Protein AF-A0A9F5IVL5-F1 (afdb_monomer)

Sequence (160 aa):
MADFSAAYLRCQLLLIKALQEKLWNVAAPLYVKQNALASAAARQIMEETYKMEFMYSNVEHRQVVIIHHMRLQAKALQLIVTVRTARGVEPLGICEKFLQEVDCFQRCFISELPHMQGSFVDKLLDLMPRLVTSKPSEVVKILRVTLRQSNFLCLPLPEK

Organism: Python bivittatus (NCBI:txid176946)

Secondary structure (DSSP, 8-state):
-HHHHHHHHHHHHHHHHHHHSGGGGS-GGG-HHHHHHHHHHHHHHHHHHHHHHHHSTT--HHHHHHHHHHHHHHHHHHHHHHHHH-SS---HHHHHHHHHHHHHHHHHTTTTGGG-TTSHHHHHHHHHHHHHTS-HHHHHHHHHHHHHHPPPPPPPPPP-

InterPro domains:
  IPR056235 INTS4, 8 helical bundle domain [PF24493] (1-158)

Mean predicted aligned error: 5.07 Å

Solvent-accessible surface area (backbone atoms only — not comparable to full-atom values): 9203 Å² total; per-residue (Å²): 107,72,67,57,54,51,51,50,53,50,39,51,51,43,51,51,53,53,69,68,44,72,66,83,82,50,67,59,89,80,43,59,70,57,47,50,50,36,43,48,41,20,50,50,33,40,53,50,37,50,47,57,67,71,73,48,82,87,71,47,70,70,51,51,52,52,37,52,50,52,33,51,52,22,52,50,49,34,49,38,45,50,61,61,67,54,85,86,65,82,50,51,69,62,50,52,52,51,52,52,50,52,55,48,50,48,68,78,41,57,90,52,52,82,80,35,76,60,20,47,66,51,57,44,61,79,41,39,77,58,45,76,76,40,58,56,75,54,36,40,52,50,53,52,53,44,58,74,72,29,49,80,84,79,78,81,74,82,83,130

Structure (mmCIF, N/CA/C/O backbone):
data_AF-A0A9F5IVL5-F1
#
_entry.id   AF-A0A9F5IVL5-F1
#
loop_
_atom_site.group_PDB
_atom_site.id
_atom_site.type_symbol
_atom_site.label_atom_id
_atom_site.label_alt_id
_atom_site.label_comp_id
_atom_site.label_asym_id
_atom_site.label_entity_id
_atom_site.label_seq_id
_atom_site.pdbx_PDB_ins_code
_atom_site.Cartn_x
_atom_site.Cartn_y
_atom_site.Cartn_z
_atom_site.occupancy
_atom_site.B_iso_or_equiv
_atom_site.auth_seq_id
_atom_site.auth_comp_id
_atom_site.auth_asym_id
_atom_site.auth_atom_id
_atom_site.pdbx_PDB_model_num
ATOM 1 N N . MET A 1 1 ? 20.246 -5.370 -9.387 1.00 71.44 1 MET A N 1
ATOM 2 C CA . MET A 1 1 ? 19.046 -6.236 -9.478 1.00 71.44 1 MET A CA 1
ATOM 3 C C . MET A 1 1 ? 18.850 -7.119 -8.246 1.00 71.44 1 MET A C 1
ATOM 5 O O . MET A 1 1 ? 17.771 -7.070 -7.674 1.00 71.44 1 MET A O 1
ATOM 9 N N . ALA A 1 2 ? 19.857 -7.885 -7.801 1.00 82.62 2 ALA A N 1
ATOM 10 C CA . ALA A 1 2 ? 19.734 -8.740 -6.609 1.00 82.62 2 ALA A CA 1
ATOM 11 C C . ALA A 1 2 ? 19.287 -7.962 -5.354 1.00 82.62 2 ALA A C 1
ATOM 13 O O . ALA A 1 2 ? 18.348 -8.381 -4.680 1.00 82.62 2 ALA A O 1
ATOM 14 N N . ASP A 1 3 ? 19.870 -6.784 -5.112 1.00 87.94 3 ASP A N 1
ATOM 15 C CA . ASP A 1 3 ? 19.503 -5.933 -3.970 1.00 87.94 3 ASP A CA 1
ATOM 16 C C . ASP A 1 3 ? 18.082 -5.358 -4.070 1.00 87.94 3 ASP A C 1
ATOM 18 O O . ASP A 1 3 ? 17.387 -5.261 -3.057 1.00 87.94 3 ASP A O 1
ATOM 22 N N . PHE A 1 4 ? 17.614 -5.050 -5.287 1.00 89.12 4 PHE A N 1
ATOM 23 C CA . PHE A 1 4 ? 16.246 -4.584 -5.540 1.00 89.12 4 PHE A CA 1
ATOM 24 C C . PHE A 1 4 ? 15.232 -5.686 -5.220 1.00 89.12 4 PHE A C 1
ATOM 26 O O . PHE A 1 4 ? 14.305 -5.476 -4.436 1.00 89.12 4 PHE A O 1
ATOM 33 N N . SER A 1 5 ? 15.443 -6.892 -5.755 1.00 90.69 5 SER A N 1
ATOM 34 C CA . SER A 1 5 ? 14.590 -8.047 -5.458 1.00 90.69 5 SER A CA 1
ATOM 35 C C . SER A 1 5 ? 14.622 -8.399 -3.969 1.00 90.69 5 SER A C 1
ATOM 37 O O . SER A 1 5 ? 13.580 -8.668 -3.376 1.00 90.69 5 SER A O 1
ATOM 39 N N . ALA A 1 6 ? 15.790 -8.328 -3.324 1.00 92.62 6 ALA A N 1
ATOM 40 C CA . ALA A 1 6 ? 15.917 -8.550 -1.886 1.00 92.62 6 ALA A CA 1
ATOM 41 C C . ALA A 1 6 ? 15.187 -7.477 -1.057 1.00 92.62 6 ALA A C 1
ATOM 43 O O . ALA A 1 6 ? 14.563 -7.798 -0.046 1.00 92.62 6 ALA A O 1
ATOM 44 N N . ALA A 1 7 ? 15.236 -6.201 -1.454 1.00 93.81 7 ALA A N 1
ATOM 45 C CA . ALA A 1 7 ? 14.464 -5.129 -0.819 1.00 93.81 7 ALA A CA 1
ATOM 46 C C . ALA A 1 7 ? 12.951 -5.363 -0.954 1.00 93.81 7 ALA A C 1
ATOM 48 O O . ALA A 1 7 ? 12.217 -5.266 0.032 1.00 93.81 7 ALA A O 1
ATOM 49 N N . TYR A 1 8 ? 12.495 -5.783 -2.134 1.00 95.12 8 TYR A N 1
ATOM 50 C CA . TYR A 1 8 ? 11.091 -6.105 -2.366 1.00 95.12 8 TYR A CA 1
ATOM 51 C C . TYR A 1 8 ? 10.599 -7.284 -1.520 1.00 95.12 8 TYR A C 1
ATOM 53 O O . TYR A 1 8 ? 9.580 -7.177 -0.838 1.00 95.12 8 TYR A O 1
ATOM 61 N N . 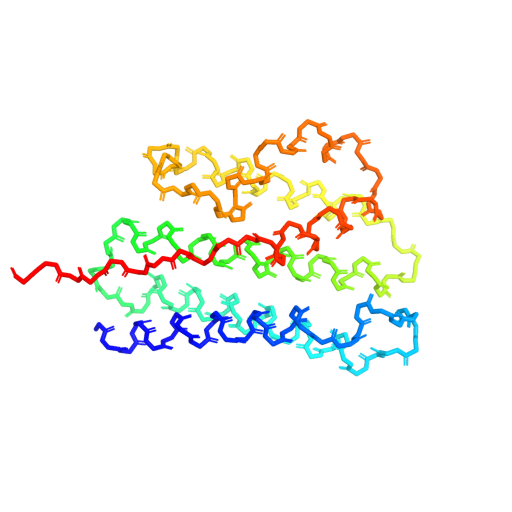LEU A 1 9 ? 11.348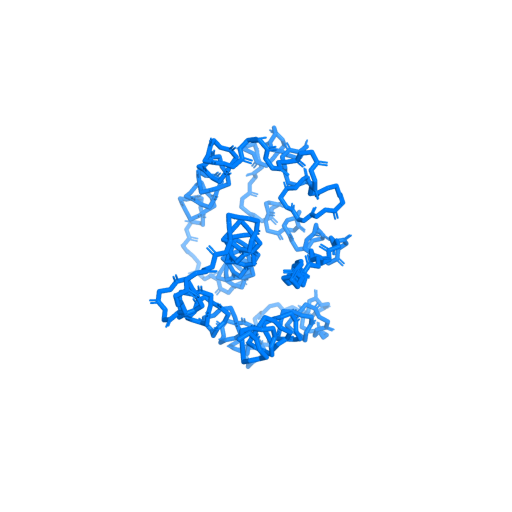 -8.391 -1.499 1.00 95.38 9 LEU A N 1
ATOM 62 C CA . LEU A 1 9 ? 11.023 -9.562 -0.678 1.00 95.38 9 LEU A CA 1
ATOM 63 C C . LEU A 1 9 ? 11.003 -9.212 0.817 1.00 95.38 9 LEU A C 1
ATOM 65 O O . LEU A 1 9 ? 10.140 -9.688 1.557 1.00 95.38 9 LEU A O 1
ATOM 69 N N . ARG A 1 10 ? 11.906 -8.331 1.272 1.00 96.00 10 ARG A N 1
ATOM 70 C CA . ARG A 1 10 ? 11.877 -7.797 2.643 1.00 96.00 10 ARG A CA 1
ATOM 71 C C . ARG A 1 10 ? 10.591 -7.016 2.919 1.00 96.00 10 ARG A C 1
ATOM 73 O O . ARG A 1 10 ? 9.986 -7.230 3.969 1.00 96.00 10 ARG A O 1
ATOM 80 N N . CYS A 1 11 ? 10.136 -6.178 1.986 1.00 97.19 11 CYS A N 1
ATOM 81 C CA . CYS A 1 11 ? 8.861 -5.465 2.111 1.00 97.19 11 CYS A CA 1
ATOM 82 C C . CYS A 1 11 ? 7.670 -6.429 2.210 1.00 97.19 11 CYS A C 1
ATOM 84 O O . CYS A 1 11 ? 6.838 -6.285 3.106 1.00 97.19 11 CYS A O 1
ATOM 86 N N . GLN A 1 12 ? 7.621 -7.450 1.348 1.00 95.31 12 GLN A N 1
ATOM 87 C CA . GLN A 1 12 ? 6.584 -8.485 1.398 1.00 95.31 12 GLN A CA 1
ATOM 88 C C . GLN A 1 12 ? 6.579 -9.210 2.747 1.00 95.31 12 GLN A C 1
ATOM 90 O O . GLN A 1 12 ? 5.531 -9.347 3.376 1.00 95.31 12 GLN A O 1
ATOM 95 N N . LEU A 1 13 ? 7.752 -9.622 3.233 1.00 95.06 13 LEU A N 1
ATOM 96 C CA . LEU A 1 13 ? 7.881 -10.309 4.515 1.00 95.06 13 LEU A CA 1
ATOM 97 C C . LEU A 1 13 ? 7.411 -9.436 5.687 1.00 95.06 13 LEU A C 1
ATOM 99 O O . LEU A 1 13 ? 6.725 -9.933 6.581 1.00 95.06 13 LEU A O 1
ATOM 103 N N . LEU A 1 14 ? 7.760 -8.146 5.691 1.00 95.12 14 LEU A N 1
ATOM 104 C CA . LEU A 1 14 ? 7.287 -7.192 6.700 1.00 95.12 14 LEU A CA 1
ATOM 105 C C . LEU A 1 14 ? 5.762 -7.047 6.663 1.00 95.12 14 LEU A C 1
ATOM 107 O O . LEU A 1 14 ? 5.126 -7.085 7.719 1.00 95.12 14 LEU A O 1
ATOM 111 N N . LEU A 1 15 ? 5.172 -6.945 5.468 1.00 94.94 15 LEU A N 1
ATOM 112 C CA . LEU A 1 15 ? 3.724 -6.836 5.306 1.00 94.94 15 LEU A CA 1
ATOM 113 C C . LEU A 1 15 ? 3.007 -8.100 5.801 1.00 94.94 15 LEU A C 1
ATOM 115 O O . LEU A 1 15 ? 2.054 -8.001 6.573 1.00 94.94 15 LEU A O 1
ATOM 119 N N . ILE A 1 16 ? 3.497 -9.288 5.427 1.00 92.56 16 ILE A N 1
ATOM 120 C CA . ILE A 1 16 ? 2.955 -10.575 5.891 1.00 92.56 16 ILE A CA 1
ATOM 121 C C . ILE A 1 16 ? 2.992 -10.646 7.417 1.00 92.56 16 ILE A C 1
ATOM 123 O O . ILE A 1 16 ? 1.971 -10.940 8.040 1.00 92.56 16 ILE A O 1
ATOM 127 N N . LYS A 1 17 ? 4.142 -10.331 8.029 1.00 90.56 17 LYS A N 1
ATOM 128 C CA . LYS A 1 17 ? 4.301 -10.351 9.489 1.00 90.56 17 LYS A CA 1
ATOM 129 C C . LYS A 1 17 ? 3.302 -9.418 10.171 1.00 90.56 17 LYS A C 1
ATOM 131 O O . LYS A 1 17 ? 2.602 -9.859 11.079 1.00 90.56 17 LYS A O 1
ATOM 136 N N . ALA A 1 18 ? 3.160 -8.183 9.688 1.00 91.12 18 ALA A N 1
ATOM 137 C CA . ALA A 1 18 ? 2.217 -7.213 10.245 1.00 91.12 18 ALA A CA 1
ATOM 138 C C . ALA A 1 18 ? 0.743 -7.658 10.116 1.00 91.12 18 ALA A C 1
ATOM 140 O O . ALA A 1 18 ? -0.082 -7.382 10.992 1.00 91.12 18 ALA A O 1
ATOM 141 N N . LEU A 1 19 ? 0.389 -8.375 9.044 1.00 86.19 19 LEU A N 1
ATOM 142 C CA . LEU A 1 19 ? -0.974 -8.864 8.804 1.00 86.19 19 LEU A CA 1
ATOM 143 C C . LEU A 1 19 ? -1.310 -10.160 9.558 1.00 86.19 19 LEU A C 1
ATOM 145 O O . LEU A 1 19 ? -2.480 -10.366 9.910 1.00 86.19 19 LEU A O 1
ATOM 149 N N . GLN A 1 20 ? -0.321 -11.021 9.809 1.00 78.88 20 GLN A N 1
ATOM 150 C CA . GLN A 1 20 ? -0.477 -12.294 10.524 1.00 78.88 20 GLN A CA 1
ATOM 151 C C . GLN A 1 20 ? -0.543 -12.142 12.048 1.00 78.88 20 GLN A C 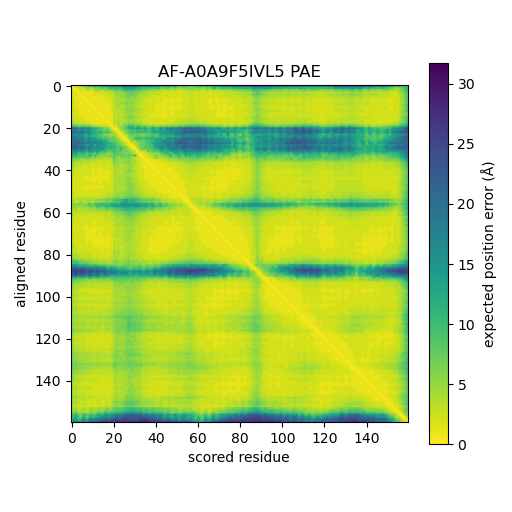1
ATOM 153 O O . GLN A 1 20 ? -0.950 -13.082 12.733 1.00 78.88 20 GLN A O 1
ATOM 158 N N . GLU A 1 21 ? -0.179 -10.984 12.604 1.00 65.81 21 GLU A N 1
ATOM 159 C CA . GLU A 1 21 ? -0.173 -10.813 14.055 1.00 65.81 21 GLU A CA 1
ATOM 160 C C . GLU A 1 21 ? -1.543 -11.107 14.698 1.00 65.81 21 GLU A C 1
ATOM 162 O O . GLU A 1 21 ? -2.595 -10.636 14.255 1.00 65.81 21 GLU A O 1
ATOM 167 N N . LYS A 1 22 ? -1.532 -11.823 15.834 1.00 63.47 22 LYS A N 1
ATOM 168 C CA . LYS A 1 22 ? -2.725 -12.065 16.676 1.00 63.47 22 LYS A CA 1
ATOM 169 C C . LYS A 1 22 ? -3.416 -10.770 17.139 1.00 63.47 22 LYS A C 1
ATOM 171 O O . LYS A 1 22 ? -4.559 -10.818 17.590 1.00 63.47 22 LYS A O 1
ATOM 176 N N . LEU A 1 23 ? -2.753 -9.620 16.974 1.00 63.28 23 LEU A N 1
ATOM 177 C CA . LEU A 1 23 ? -3.257 -8.266 17.205 1.00 63.28 23 LEU A CA 1
ATOM 178 C C . LEU A 1 23 ? -4.668 -8.040 16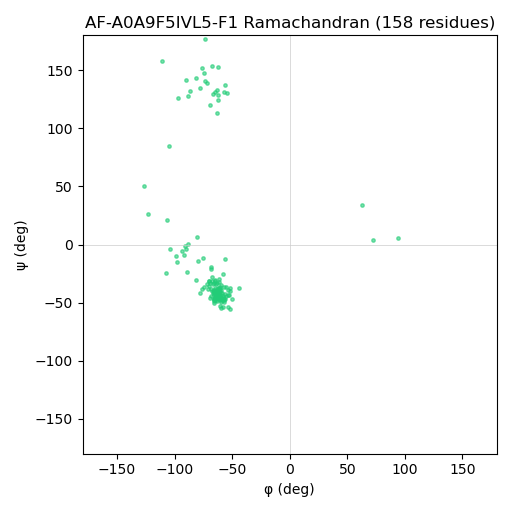.658 1.00 63.28 23 LEU A C 1
ATOM 180 O O . LEU A 1 23 ? -5.470 -7.350 17.286 1.00 63.28 23 LEU A O 1
ATOM 184 N N . TRP A 1 24 ? -4.993 -8.615 15.502 1.00 70.31 24 TRP A N 1
ATOM 185 C CA . TRP A 1 24 ? -6.250 -8.342 14.805 1.00 70.31 24 TRP A CA 1
ATOM 186 C C . TRP A 1 24 ? -7.484 -9.017 15.422 1.00 70.31 24 TRP A C 1
ATOM 188 O O . TRP A 1 24 ? -8.601 -8.636 15.058 1.00 70.31 24 TRP A O 1
ATOM 198 N N . ASN A 1 25 ? -7.278 -9.954 16.356 1.00 68.69 25 ASN A N 1
ATOM 199 C CA . ASN A 1 25 ? -8.324 -10.716 17.048 1.00 68.69 25 ASN A CA 1
ATOM 200 C C . ASN A 1 25 ? -8.566 -10.233 18.493 1.00 68.69 25 ASN A C 1
ATOM 202 O O . ASN A 1 25 ? -9.463 -10.735 19.160 1.00 68.69 25 ASN A O 1
ATOM 206 N N . VAL A 1 26 ? -7.781 -9.264 18.982 1.00 66.69 26 VAL A N 1
ATOM 207 C CA . VAL A 1 26 ? -7.859 -8.724 20.354 1.00 66.69 26 VAL A CA 1
ATOM 208 C C . VAL A 1 26 ? -8.378 -7.279 20.322 1.00 66.69 26 VAL A C 1
ATOM 210 O O . VAL A 1 26 ? -8.292 -6.607 19.291 1.00 66.69 26 VAL A O 1
ATOM 213 N N . ALA A 1 27 ? -8.939 -6.772 21.424 1.00 65.12 27 ALA A N 1
ATOM 214 C CA . ALA A 1 27 ? -9.397 -5.385 21.511 1.00 65.12 27 ALA A CA 1
ATOM 215 C C . ALA A 1 27 ? -8.229 -4.391 21.336 1.00 65.12 27 ALA A C 1
ATOM 217 O O . ALA A 1 27 ? -7.206 -4.476 22.015 1.00 65.12 27 ALA A O 1
ATOM 218 N N . ALA A 1 28 ? -8.400 -3.423 20.430 1.00 65.06 28 ALA A N 1
ATOM 219 C CA . ALA A 1 28 ? -7.373 -2.451 20.039 1.00 65.06 28 ALA A CA 1
ATOM 220 C C . ALA A 1 28 ? -6.693 -1.678 21.190 1.00 65.06 28 ALA A C 1
ATOM 222 O O . ALA A 1 28 ? -5.473 -1.506 21.115 1.00 65.06 28 ALA A O 1
ATOM 223 N N . PRO A 1 29 ? -7.405 -1.243 22.254 1.00 62.44 29 PRO A N 1
ATOM 224 C CA . PRO A 1 29 ? -6.795 -0.473 23.341 1.00 62.44 29 PRO A CA 1
ATOM 225 C C . PRO A 1 29 ? -5.811 -1.282 24.194 1.00 62.44 29 PRO A C 1
ATOM 227 O O . PRO A 1 29 ? -4.990 -0.693 24.888 1.00 62.44 29 PRO A O 1
ATOM 230 N N . LEU A 1 30 ? -5.892 -2.615 24.148 1.00 62.97 30 LEU A N 1
ATOM 231 C CA . LEU A 1 30 ? -5.127 -3.514 25.014 1.00 62.97 30 LEU A CA 1
ATOM 232 C C . LEU A 1 30 ? -3.784 -3.950 24.397 1.00 62.97 30 LEU A C 1
ATOM 234 O O . LEU A 1 30 ? -2.975 -4.565 25.083 1.00 62.97 30 LEU A O 1
ATOM 238 N N . TYR A 1 31 ? -3.533 -3.647 23.116 1.00 69.00 31 TYR A N 1
ATOM 239 C CA . TYR A 1 31 ? -2.394 -4.164 22.331 1.00 69.00 31 TYR A CA 1
ATOM 240 C C . TYR A 1 31 ? -1.568 -3.034 21.675 1.00 69.00 31 TYR A C 1
ATOM 242 O O . TYR A 1 31 ? -1.285 -3.028 20.475 1.00 69.00 31 TYR A O 1
ATOM 250 N N . VAL A 1 32 ? -1.184 -2.031 22.475 1.00 70.44 32 VAL A N 1
ATOM 251 C CA . VAL A 1 32 ? -0.469 -0.818 22.017 1.00 70.44 32 VAL A CA 1
ATOM 252 C C . VAL A 1 32 ? 0.876 -1.143 21.351 1.00 70.44 32 VAL A C 1
ATOM 254 O O . VAL A 1 32 ? 1.193 -0.581 20.304 1.00 70.44 32 VAL A O 1
ATOM 257 N N . LYS A 1 33 ? 1.647 -2.085 21.911 1.00 74.12 33 LYS A N 1
ATOM 258 C CA . LYS A 1 33 ? 2.981 -2.454 21.404 1.00 74.12 33 LYS A CA 1
ATOM 259 C C . LYS A 1 33 ? 2.919 -3.046 19.996 1.00 74.12 33 LYS A C 1
ATOM 261 O O . LYS A 1 33 ? 3.705 -2.670 19.136 1.00 74.12 33 LYS A O 1
ATOM 266 N N . GLN A 1 34 ? 1.969 -3.936 19.743 1.00 74.75 34 GLN A N 1
ATOM 267 C CA . GLN A 1 34 ? 1.810 -4.562 18.437 1.00 74.75 34 GLN A CA 1
ATOM 268 C C . GLN A 1 34 ? 1.252 -3.577 17.389 1.00 74.75 34 GLN A C 1
ATOM 270 O O . GLN A 1 34 ? 1.682 -3.596 16.238 1.00 74.75 34 GLN A O 1
ATOM 275 N N . ASN A 1 35 ? 0.377 -2.635 17.779 1.00 81.38 35 ASN A N 1
ATOM 276 C CA . ASN A 1 35 ? -0.053 -1.561 16.870 1.00 81.38 35 ASN A CA 1
ATOM 277 C C . ASN A 1 35 ? 1.157 -0.703 16.445 1.00 81.38 35 ASN A C 1
ATOM 279 O O . ASN A 1 35 ? 1.268 -0.311 15.283 1.00 81.38 35 ASN A O 1
ATOM 283 N N . ALA A 1 36 ? 2.097 -0.459 17.366 1.00 84.44 36 ALA A N 1
ATOM 284 C CA . ALA A 1 36 ? 3.339 0.245 17.060 1.00 84.44 36 ALA A CA 1
ATOM 285 C C . ALA A 1 36 ? 4.237 -0.537 16.084 1.00 84.44 36 ALA A C 1
ATOM 287 O O . ALA A 1 36 ? 4.815 0.081 15.193 1.00 84.44 36 ALA A O 1
ATOM 288 N N . LEU A 1 37 ? 4.306 -1.871 16.189 1.00 88.06 37 LEU A N 1
ATOM 289 C CA . LEU A 1 37 ? 5.044 -2.716 15.239 1.00 88.06 37 LEU A CA 1
ATOM 290 C C . LEU A 1 37 ? 4.435 -2.672 13.834 1.00 88.06 37 LEU A C 1
ATOM 292 O O . LEU A 1 37 ? 5.165 -2.474 12.867 1.00 88.06 37 LEU A O 1
ATOM 296 N N . ALA A 1 38 ? 3.110 -2.779 13.711 1.00 90.31 38 ALA A N 1
ATOM 297 C CA . ALA A 1 38 ? 2.433 -2.681 12.416 1.00 90.31 38 ALA A CA 1
ATOM 298 C C . ALA A 1 38 ? 2.612 -1.290 11.773 1.00 90.31 38 ALA A C 1
ATOM 300 O O . ALA A 1 38 ? 2.868 -1.187 10.575 1.00 90.31 38 ALA A O 1
ATOM 301 N N . SER A 1 39 ? 2.551 -0.222 12.577 1.00 91.81 39 SER A N 1
ATOM 302 C CA . SER A 1 39 ? 2.852 1.151 12.141 1.00 91.81 39 SER A CA 1
ATOM 303 C C . SER A 1 39 ? 4.318 1.327 11.719 1.00 91.81 39 SER A C 1
ATOM 305 O O . SER A 1 39 ? 4.612 1.989 10.724 1.00 91.81 39 SER A O 1
ATOM 307 N N . ALA A 1 40 ? 5.262 0.724 12.447 1.00 93.94 40 ALA A N 1
ATOM 308 C CA . ALA A 1 40 ? 6.676 0.746 12.084 1.00 93.94 40 ALA A CA 1
ATOM 309 C C . ALA A 1 40 ? 6.935 -0.016 10.776 1.00 93.94 40 ALA A C 1
ATOM 311 O O . ALA A 1 40 ? 7.623 0.503 9.902 1.00 93.94 40 ALA A O 1
ATOM 312 N N . ALA A 1 41 ? 6.323 -1.192 10.603 1.00 95.19 41 ALA A N 1
ATOM 313 C CA . ALA A 1 41 ? 6.413 -1.972 9.373 1.00 95.19 41 ALA A CA 1
ATOM 314 C C . ALA A 1 41 ? 5.863 -1.193 8.169 1.00 95.19 41 ALA A C 1
ATOM 316 O O . ALA A 1 41 ? 6.526 -1.122 7.138 1.00 95.19 41 ALA A O 1
ATOM 317 N N . ALA A 1 42 ? 4.698 -0.548 8.307 1.00 96.62 42 ALA A N 1
ATOM 318 C CA . ALA A 1 42 ? 4.131 0.287 7.249 1.00 96.62 42 ALA A CA 1
ATOM 319 C C . ALA A 1 42 ? 5.080 1.429 6.847 1.00 96.62 42 ALA A C 1
ATOM 321 O O . ALA A 1 42 ? 5.335 1.630 5.659 1.00 96.62 42 ALA A O 1
ATOM 322 N N . ARG A 1 43 ? 5.651 2.142 7.827 1.00 96.81 43 ARG A N 1
ATOM 323 C CA . ARG A 1 43 ? 6.641 3.202 7.576 1.00 96.81 43 ARG A CA 1
ATOM 324 C C . ARG A 1 43 ? 7.895 2.682 6.884 1.00 96.81 43 ARG A C 1
ATOM 326 O O . ARG A 1 43 ? 8.319 3.278 5.901 1.00 96.81 43 ARG A O 1
ATOM 333 N N . GLN A 1 44 ? 8.431 1.555 7.342 1.00 97.44 44 GLN A N 1
ATOM 334 C CA . GLN A 1 44 ? 9.612 0.940 6.746 1.00 97.44 44 GLN A CA 1
ATOM 335 C C . GLN A 1 44 ? 9.360 0.508 5.294 1.00 97.44 44 GLN A C 1
ATOM 337 O O . GLN A 1 44 ? 10.193 0.767 4.434 1.00 97.44 44 GLN A O 1
ATOM 342 N N . ILE A 1 45 ? 8.201 -0.089 4.991 1.00 98.06 45 ILE A N 1
ATOM 343 C CA . ILE A 1 45 ? 7.846 -0.460 3.612 1.00 98.06 45 ILE A CA 1
ATOM 344 C C . ILE A 1 45 ? 7.714 0.791 2.731 1.00 98.06 45 ILE A C 1
ATOM 346 O O . ILE A 1 45 ? 8.192 0.799 1.599 1.00 98.06 45 ILE A O 1
ATOM 350 N N . MET A 1 46 ? 7.098 1.870 3.226 1.00 97.69 46 MET A N 1
ATOM 351 C CA . MET A 1 46 ? 7.018 3.123 2.465 1.00 97.69 46 MET A CA 1
ATOM 352 C C . MET A 1 46 ? 8.410 3.691 2.168 1.00 97.69 46 MET A C 1
ATOM 354 O O . MET A 1 46 ? 8.694 4.023 1.022 1.00 97.69 46 MET A O 1
ATOM 358 N N . GLU A 1 47 ? 9.291 3.753 3.164 1.00 97.12 47 GLU A N 1
ATOM 359 C CA . GLU A 1 47 ? 10.661 4.239 2.984 1.00 97.12 47 GLU A CA 1
ATOM 360 C C . GLU A 1 47 ? 11.443 3.390 1.970 1.00 97.12 47 GLU A C 1
ATOM 362 O O . GLU A 1 47 ? 12.036 3.930 1.037 1.00 97.12 47 GLU A O 1
ATOM 367 N N . GLU A 1 48 ? 11.392 2.062 2.096 1.00 96.44 48 GLU A N 1
ATOM 368 C CA . GLU A 1 48 ? 12.075 1.151 1.176 1.00 96.44 48 GLU A CA 1
ATOM 369 C C . GLU A 1 48 ? 11.495 1.223 -0.240 1.00 96.44 48 GLU A C 1
ATOM 371 O O . GLU A 1 48 ? 12.253 1.262 -1.204 1.00 96.44 48 GLU A O 1
ATOM 376 N N . THR A 1 49 ? 10.172 1.329 -0.402 1.00 96.56 49 THR A N 1
ATOM 377 C CA . THR A 1 49 ? 9.573 1.495 -1.739 1.00 96.56 49 THR A CA 1
ATOM 378 C C . THR A 1 49 ? 9.955 2.824 -2.387 1.00 96.56 49 THR A C 1
ATOM 380 O O . THR A 1 49 ? 10.088 2.870 -3.604 1.00 96.56 49 THR A O 1
ATOM 383 N N . TYR A 1 50 ? 10.148 3.911 -1.630 1.00 96.00 50 TYR A N 1
ATOM 384 C CA . TYR A 1 50 ? 10.699 5.156 -2.185 1.00 96.00 50 TYR A CA 1
ATOM 385 C C . TYR A 1 50 ? 12.175 5.003 -2.561 1.00 96.00 50 TYR A C 1
ATOM 387 O O . TYR A 1 50 ? 12.565 5.365 -3.667 1.00 96.00 50 TYR A O 1
ATOM 395 N N . LYS A 1 51 ? 12.998 4.404 -1.695 1.00 94.94 51 LYS A N 1
ATOM 396 C CA . LYS A 1 51 ? 14.401 4.098 -2.017 1.00 94.94 51 LYS A CA 1
ATOM 397 C C . LYS A 1 51 ? 14.523 3.247 -3.282 1.00 94.94 51 LYS A C 1
ATOM 399 O O . LYS A 1 51 ? 15.368 3.521 -4.124 1.00 94.94 51 LYS A O 1
ATOM 404 N N . MET A 1 52 ? 13.668 2.239 -3.434 1.00 93.44 52 MET A N 1
ATOM 405 C CA . MET A 1 52 ? 13.628 1.388 -4.621 1.00 93.44 52 MET A CA 1
ATOM 406 C C . MET A 1 52 ? 13.282 2.164 -5.897 1.00 93.44 52 MET A C 1
ATOM 408 O O . MET A 1 52 ? 13.860 1.875 -6.938 1.00 93.44 52 MET A O 1
ATOM 412 N N . GLU A 1 53 ? 12.375 3.140 -5.813 1.00 92.56 53 GLU A N 1
ATOM 413 C CA . GLU A 1 53 ? 11.987 3.988 -6.947 1.00 92.56 53 GLU A CA 1
ATOM 414 C C . GLU A 1 53 ? 13.112 4.929 -7.396 1.00 92.56 53 GLU A C 1
ATOM 416 O O . GLU A 1 53 ? 13.284 5.138 -8.591 1.00 92.56 53 GLU A O 1
ATOM 421 N N . PHE A 1 54 ? 13.879 5.485 -6.451 1.00 90.38 54 PHE A N 1
ATOM 422 C CA . PHE A 1 54 ? 14.814 6.580 -6.741 1.00 90.38 54 PHE A CA 1
ATOM 423 C C . PHE A 1 54 ? 16.302 6.201 -6.732 1.00 90.38 54 PHE A C 1
ATOM 425 O O . PHE A 1 54 ? 17.096 6.901 -7.352 1.00 90.38 54 PHE A O 1
ATOM 432 N N . MET A 1 55 ? 16.718 5.139 -6.030 1.00 90.38 55 MET A N 1
ATOM 433 C CA . MET A 1 55 ? 1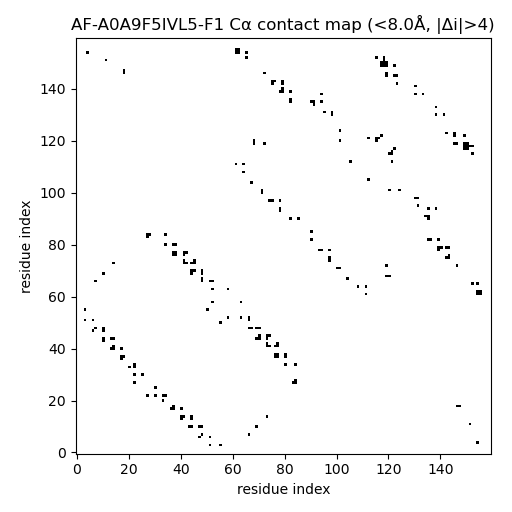8.144 4.779 -5.925 1.00 90.38 55 MET A CA 1
ATOM 434 C C . MET A 1 55 ? 18.627 3.836 -7.028 1.00 90.38 55 MET A C 1
ATOM 436 O O . MET A 1 55 ? 19.828 3.764 -7.279 1.00 90.38 55 MET A O 1
ATOM 440 N N . TYR A 1 56 ? 17.728 3.073 -7.650 1.00 85.38 56 TYR A N 1
ATOM 441 C CA . TYR A 1 56 ? 18.100 2.118 -8.689 1.00 85.38 56 TYR A CA 1
ATOM 442 C C . TYR A 1 56 ? 17.893 2.745 -10.065 1.00 85.38 56 TYR A C 1
ATOM 444 O O . TYR A 1 56 ? 16.806 3.213 -10.390 1.00 85.38 56 TYR A O 1
ATOM 452 N N . SER A 1 57 ? 18.934 2.729 -10.891 1.00 80.12 57 SER A N 1
ATOM 453 C CA . SER A 1 57 ? 18.822 3.079 -12.308 1.00 80.12 57 SER A CA 1
ATOM 454 C C . SER A 1 57 ? 18.189 1.925 -13.092 1.00 80.12 57 SER A C 1
ATOM 456 O O . SER A 1 57 ? 18.373 0.760 -12.735 1.00 80.12 57 SER A O 1
ATOM 458 N N . ASN A 1 58 ? 17.501 2.241 -14.193 1.00 83.00 58 ASN A N 1
ATOM 459 C CA . ASN A 1 58 ? 16.894 1.268 -15.116 1.00 83.00 58 ASN A CA 1
ATOM 460 C C . ASN A 1 58 ? 15.792 0.386 -14.498 1.00 83.00 58 ASN A C 1
ATOM 462 O O . ASN A 1 58 ? 15.656 -0.779 -14.865 1.00 83.00 58 ASN A O 1
ATOM 466 N N . VAL A 1 59 ? 15.005 0.923 -13.562 1.00 85.50 59 VAL A N 1
ATOM 467 C CA . VAL A 1 59 ? 13.801 0.235 -13.072 1.00 85.50 59 VAL A CA 1
ATOM 468 C C . VAL A 1 59 ? 12.762 0.215 -14.191 1.00 85.50 59 VAL A C 1
ATOM 470 O O . VAL A 1 59 ? 12.345 1.263 -14.685 1.00 85.50 59 VAL A O 1
ATOM 473 N N . GLU A 1 60 ? 12.348 -0.979 -14.604 1.00 89.81 60 GLU A N 1
ATOM 474 C CA . GLU A 1 60 ? 11.363 -1.145 -15.674 1.00 89.81 60 GLU A CA 1
ATOM 475 C C . GLU A 1 60 ? 9.981 -0.642 -15.247 1.00 89.81 60 GLU A C 1
ATOM 477 O O . GLU A 1 60 ? 9.616 -0.714 -14.071 1.00 89.81 60 GLU A O 1
ATOM 482 N N . HIS A 1 61 ? 9.154 -0.227 -16.212 1.00 91.12 61 HIS A N 1
ATOM 483 C CA . HIS A 1 61 ? 7.794 0.257 -15.946 1.00 91.12 61 HIS A CA 1
ATOM 484 C C . HIS A 1 61 ? 6.991 -0.702 -15.051 1.00 91.12 61 HIS A C 1
ATOM 486 O O . HIS A 1 61 ? 6.431 -0.288 -14.038 1.00 91.12 61 HIS A O 1
ATOM 492 N N . ARG A 1 62 ? 7.011 -2.009 -15.350 1.00 90.44 62 ARG A N 1
ATOM 493 C CA . ARG A 1 62 ? 6.325 -3.025 -14.533 1.00 90.44 62 ARG A CA 1
ATOM 494 C C . ARG A 1 62 ? 6.838 -3.082 -13.097 1.00 90.44 62 ARG A C 1
ATOM 496 O O . ARG A 1 62 ? 6.047 -3.245 -12.171 1.00 90.44 62 ARG A O 1
ATOM 503 N N . GLN A 1 63 ? 8.142 -2.919 -12.889 1.00 92.06 63 GLN A N 1
ATOM 504 C CA . GLN A 1 63 ? 8.727 -2.870 -11.551 1.00 92.06 63 GLN A CA 1
ATOM 505 C C . GLN A 1 63 ? 8.279 -1.605 -10.808 1.00 92.06 63 GLN A C 1
ATOM 507 O O . GLN A 1 63 ? 7.916 -1.705 -9.635 1.00 92.06 63 GLN A O 1
ATOM 512 N N . VAL A 1 64 ? 8.206 -0.454 -11.492 1.00 93.69 64 VAL A N 1
ATOM 513 C CA . VAL A 1 64 ? 7.647 0.795 -10.941 1.00 93.69 64 VAL A CA 1
ATOM 514 C C . VAL A 1 64 ? 6.199 0.586 -10.486 1.00 93.69 64 VAL A C 1
ATOM 516 O O . VAL A 1 64 ? 5.840 0.918 -9.356 1.00 93.69 64 VAL A O 1
ATOM 519 N N . VAL A 1 65 ? 5.357 -0.038 -11.307 1.00 95.69 65 VAL A N 1
ATOM 520 C CA . VAL A 1 65 ? 3.954 -0.251 -10.924 1.00 95.69 65 VAL A CA 1
ATOM 521 C C . VAL A 1 65 ? 3.844 -1.184 -9.708 1.00 95.69 65 VAL A C 1
ATOM 523 O O . VAL A 1 65 ? 3.066 -0.926 -8.787 1.00 95.69 65 VAL A O 1
ATOM 526 N N . ILE A 1 66 ? 4.680 -2.226 -9.634 1.00 95.62 66 ILE A N 1
ATOM 527 C CA . ILE A 1 66 ? 4.714 -3.154 -8.494 1.00 95.62 66 ILE A CA 1
ATOM 528 C C . ILE A 1 66 ? 5.160 -2.461 -7.195 1.00 95.62 66 ILE A C 1
ATOM 530 O O . ILE A 1 66 ? 4.578 -2.729 -6.137 1.00 95.62 66 ILE A O 1
ATOM 534 N N . ILE A 1 67 ? 6.154 -1.565 -7.234 1.00 95.81 67 ILE A N 1
ATOM 535 C CA . ILE A 1 67 ? 6.580 -0.825 -6.030 1.00 95.81 67 ILE A CA 1
ATOM 536 C C . ILE A 1 67 ? 5.527 0.198 -5.590 1.00 95.81 67 ILE A C 1
ATOM 538 O O . ILE A 1 67 ? 5.293 0.343 -4.389 1.00 95.81 67 ILE A O 1
ATOM 542 N N . HIS A 1 68 ? 4.828 0.847 -6.528 1.00 97.50 68 HIS A N 1
ATOM 543 C CA . HIS A 1 68 ? 3.706 1.737 -6.209 1.00 97.50 68 HIS A CA 1
ATOM 544 C C . HIS A 1 68 ? 2.539 0.958 -5.595 1.00 97.50 68 HIS A C 1
ATOM 546 O O . HIS A 1 68 ? 1.955 1.401 -4.606 1.00 97.50 68 HIS A O 1
ATOM 552 N N . HIS A 1 69 ? 2.255 -0.246 -6.098 1.00 97.88 69 HIS A N 1
ATOM 553 C CA . HIS A 1 69 ? 1.261 -1.142 -5.509 1.00 97.88 69 HIS A CA 1
ATOM 554 C C . HIS A 1 69 ? 1.649 -1.552 -4.078 1.00 97.88 69 HIS A C 1
ATOM 556 O O . HIS A 1 69 ? 0.832 -1.457 -3.161 1.00 97.88 69 HIS A O 1
ATOM 562 N N . MET A 1 70 ? 2.911 -1.935 -3.846 1.00 9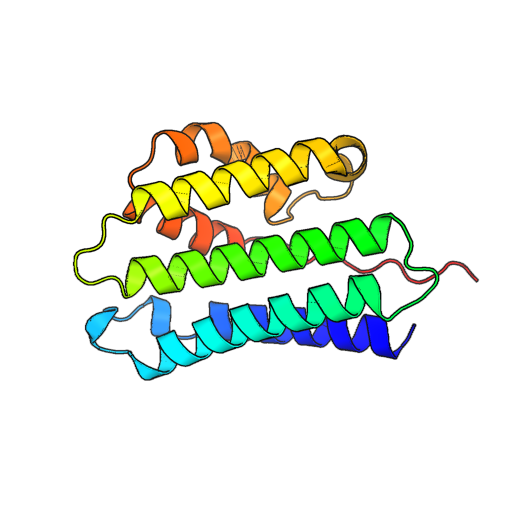7.75 70 MET A N 1
ATOM 563 C CA . MET A 1 70 ? 3.423 -2.252 -2.503 1.00 97.75 70 MET A CA 1
ATOM 564 C C . MET A 1 70 ? 3.301 -1.056 -1.546 1.00 97.75 70 MET A C 1
ATOM 566 O O . MET A 1 70 ? 2.917 -1.204 -0.383 1.00 97.75 70 MET A O 1
ATOM 570 N N . ARG A 1 71 ? 3.565 0.156 -2.039 1.00 97.94 71 ARG A N 1
ATOM 571 C CA . ARG A 1 71 ? 3.388 1.393 -1.273 1.00 97.94 71 ARG A CA 1
ATOM 572 C C . ARG A 1 71 ? 1.924 1.626 -0.906 1.00 97.94 71 ARG A C 1
ATOM 574 O O . ARG A 1 71 ? 1.642 1.981 0.237 1.00 97.94 71 ARG A O 1
ATOM 581 N N . LEU A 1 72 ? 0.994 1.379 -1.827 1.00 97.94 72 LEU A N 1
ATOM 582 C CA . LEU A 1 72 ? -0.443 1.474 -1.564 1.00 97.94 72 LEU A CA 1
ATOM 583 C C . LEU A 1 72 ? -0.883 0.476 -0.478 1.00 97.94 72 LEU A C 1
ATOM 585 O O . LEU A 1 72 ? -1.628 0.845 0.431 1.00 97.94 72 LEU A O 1
ATOM 589 N N . GLN A 1 73 ? -0.354 -0.753 -0.498 1.00 98.31 73 GLN A N 1
ATOM 590 C CA . GLN A 1 73 ? -0.585 -1.743 0.562 1.00 98.31 73 GLN A CA 1
ATOM 591 C C . GLN A 1 73 ? -0.066 -1.262 1.929 1.00 98.31 73 GLN A C 1
ATOM 593 O O . GLN A 1 73 ? -0.752 -1.407 2.944 1.00 98.31 73 GLN A O 1
ATOM 598 N N . ALA A 1 74 ? 1.119 -0.646 1.971 1.00 98.06 74 ALA A N 1
ATOM 599 C CA . ALA A 1 74 ? 1.686 -0.091 3.199 1.00 98.06 74 ALA A CA 1
ATOM 600 C C . ALA A 1 74 ? 0.865 1.087 3.746 1.00 98.06 74 ALA A C 1
ATOM 602 O O . ALA A 1 74 ? 0.616 1.163 4.951 1.00 98.06 74 ALA A O 1
ATOM 603 N N . LYS A 1 75 ? 0.376 1.973 2.872 1.00 97.81 75 LYS A N 1
ATOM 604 C CA . LYS A 1 75 ? -0.528 3.065 3.258 1.00 97.81 75 LYS A CA 1
ATOM 605 C C . LYS A 1 75 ? -1.863 2.545 3.791 1.00 97.81 75 LYS A C 1
ATOM 607 O O . LYS A 1 75 ? -2.346 3.050 4.803 1.00 97.81 75 LYS A O 1
ATOM 612 N N . ALA A 1 76 ? -2.414 1.493 3.183 1.00 97.69 76 ALA A N 1
ATOM 613 C CA . ALA A 1 76 ? -3.606 0.822 3.694 1.00 97.69 76 ALA A CA 1
ATOM 614 C C . ALA A 1 76 ? -3.366 0.237 5.095 1.00 97.69 76 ALA A C 1
ATOM 616 O O . ALA A 1 76 ? -4.174 0.450 6.000 1.00 97.69 76 ALA A O 1
ATOM 617 N N . LEU A 1 77 ? -2.233 -0.444 5.311 1.00 95.94 77 LEU A N 1
ATOM 618 C CA . LEU A 1 77 ? -1.846 -0.952 6.630 1.00 95.94 77 LEU A CA 1
ATOM 619 C C . LEU A 1 77 ? -1.736 0.183 7.660 1.00 95.94 77 LEU A C 1
ATOM 621 O O . LEU A 1 77 ? -2.278 0.065 8.761 1.00 95.94 77 LEU A O 1
ATOM 625 N N . GLN A 1 78 ? -1.088 1.295 7.300 1.00 94.75 78 GLN A N 1
ATOM 626 C CA . GLN A 1 78 ? -0.972 2.466 8.167 1.00 94.75 78 GLN A CA 1
ATOM 627 C C . GLN A 1 78 ? -2.347 3.038 8.526 1.00 94.75 78 GLN A C 1
ATOM 629 O O . GLN A 1 78 ? -2.598 3.307 9.700 1.00 94.75 78 GLN A O 1
ATOM 634 N N . LEU A 1 79 ? -3.249 3.182 7.548 1.00 94.44 79 LEU A N 1
ATOM 635 C CA . LEU A 1 79 ? -4.615 3.656 7.769 1.00 94.44 79 LEU A CA 1
ATOM 636 C C . LEU A 1 79 ? -5.365 2.749 8.751 1.00 94.44 79 LEU A C 1
ATOM 638 O O . LEU A 1 79 ? -5.949 3.240 9.716 1.00 94.44 79 LEU A O 1
ATOM 642 N N . ILE A 1 80 ? -5.300 1.429 8.551 1.00 92.38 80 ILE A N 1
ATOM 643 C CA . ILE A 1 80 ? -5.948 0.451 9.434 1.00 92.38 80 ILE A CA 1
ATOM 644 C C . ILE A 1 80 ? -5.469 0.628 10.879 1.00 92.38 80 ILE A C 1
ATOM 646 O O . ILE A 1 80 ? -6.295 0.654 11.793 1.00 92.38 80 ILE A O 1
ATOM 650 N N . VAL A 1 81 ? -4.157 0.760 11.100 1.00 90.12 81 VAL A N 1
ATOM 651 C CA . VAL A 1 81 ? -3.594 0.959 12.445 1.00 90.12 81 VAL A CA 1
ATOM 652 C C . VAL A 1 81 ? -4.037 2.299 13.029 1.00 90.12 81 VAL A C 1
ATOM 654 O O . VAL A 1 81 ? -4.519 2.333 14.159 1.00 90.12 81 VAL A O 1
ATOM 657 N N . THR A 1 82 ? -3.941 3.384 12.257 1.00 89.75 82 THR A N 1
ATOM 658 C CA . THR A 1 82 ? -4.296 4.737 12.703 1.00 89.75 82 THR A CA 1
ATOM 659 C C . THR A 1 82 ? -5.749 4.809 13.165 1.00 89.75 82 THR A C 1
ATOM 661 O O . THR A 1 82 ? -6.000 5.187 14.309 1.00 89.75 82 THR A O 1
ATOM 664 N N . VAL A 1 83 ? -6.700 4.374 12.329 1.00 88.44 83 VAL A N 1
ATOM 665 C CA . VAL A 1 83 ? -8.138 4.377 12.661 1.00 88.44 83 VAL A CA 1
ATOM 666 C C . VAL A 1 83 ? -8.424 3.484 13.865 1.00 88.44 83 VAL A C 1
ATOM 668 O O . VAL A 1 83 ? -9.218 3.841 14.730 1.00 88.44 83 VAL A O 1
ATOM 671 N N . ARG A 1 84 ? -7.750 2.334 13.960 1.00 82.38 84 ARG A N 1
ATOM 672 C CA . ARG A 1 84 ? -7.900 1.395 15.077 1.00 82.38 84 ARG A CA 1
ATOM 673 C C . ARG A 1 84 ? -7.428 1.974 16.414 1.00 82.38 84 ARG A C 1
ATOM 675 O O . ARG A 1 84 ? -7.951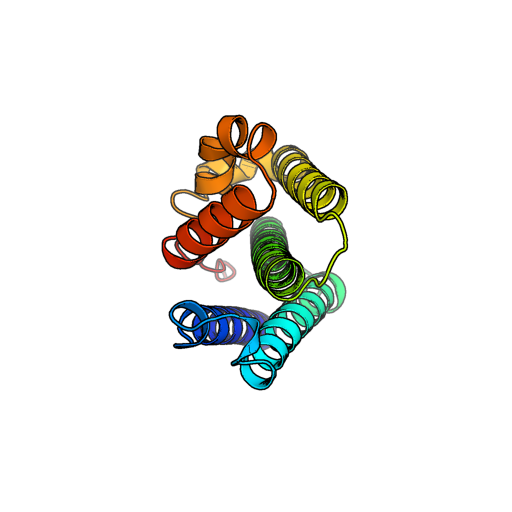 1.578 17.454 1.00 82.38 84 ARG A O 1
ATOM 682 N N . THR A 1 85 ? -6.441 2.867 16.402 1.00 81.44 85 THR A N 1
ATOM 683 C CA . THR A 1 85 ? -5.883 3.492 17.613 1.00 81.44 85 THR A CA 1
ATOM 684 C C . THR A 1 85 ? -6.422 4.890 17.909 1.00 81.44 85 THR A C 1
ATOM 686 O O . THR A 1 85 ? -6.152 5.420 18.987 1.00 81.44 85 THR A O 1
ATOM 689 N N . ALA A 1 86 ? -7.168 5.494 16.981 1.00 80.00 86 ALA A N 1
ATOM 690 C CA . ALA A 1 86 ? -7.674 6.851 17.120 1.00 80.00 86 ALA A CA 1
ATOM 691 C C . ALA A 1 86 ? -8.630 6.966 18.320 1.00 80.00 86 ALA A C 1
ATOM 693 O O . ALA A 1 86 ? -9.633 6.259 18.411 1.00 80.00 86 ALA A O 1
ATOM 694 N N . ARG A 1 87 ? -8.326 7.887 19.241 1.00 66.94 87 ARG A N 1
ATOM 695 C CA . ARG A 1 87 ? -9.206 8.267 20.352 1.00 66.94 87 ARG A CA 1
ATOM 696 C C . ARG A 1 87 ? -9.823 9.634 20.050 1.00 66.94 87 ARG A C 1
ATOM 698 O O . ARG A 1 87 ? -9.283 10.648 20.467 1.00 66.94 87 ARG A O 1
ATOM 705 N N . GLY A 1 88 ? -10.920 9.657 19.291 1.00 61.97 88 GLY A N 1
ATOM 706 C CA . GLY A 1 88 ? -11.750 10.862 19.121 1.00 61.97 88 GLY A CA 1
ATOM 707 C C . GLY A 1 88 ? -11.463 11.760 17.909 1.00 61.97 88 GLY A C 1
ATOM 708 O O . GLY A 1 88 ? -12.098 12.799 17.794 1.00 61.97 88 GLY A O 1
ATOM 709 N N . VAL A 1 89 ? -10.566 11.378 16.992 1.00 61.19 89 VAL A N 1
ATOM 710 C CA . VAL A 1 89 ? -10.429 12.053 15.684 1.00 61.19 89 VAL A CA 1
ATOM 711 C C . VAL A 1 89 ? -11.382 11.392 14.691 1.00 61.19 89 VAL A C 1
ATOM 713 O O . VAL A 1 89 ? -11.336 10.168 14.547 1.00 61.19 89 VAL A O 1
ATOM 716 N N . GLU A 1 90 ? -12.220 12.171 13.996 1.00 67.00 90 GLU A N 1
ATOM 717 C CA . GLU A 1 90 ? -13.021 11.651 12.883 1.00 67.00 90 GLU A CA 1
ATOM 718 C C . GLU A 1 90 ? -12.090 11.163 11.760 1.00 67.00 90 GLU A C 1
ATOM 720 O O . GLU A 1 90 ? -11.407 11.968 11.125 1.00 67.00 90 GLU A O 1
ATOM 725 N N . PRO A 1 91 ? -12.030 9.850 11.470 1.00 79.62 91 PRO A N 1
ATOM 726 C CA . PRO A 1 91 ? -11.065 9.315 10.516 1.00 79.62 91 PRO A CA 1
ATOM 727 C C . PRO A 1 91 ? -11.489 9.491 9.052 1.00 79.62 91 PRO A C 1
ATOM 729 O O . PRO A 1 91 ? -10.832 8.940 8.165 1.00 79.62 91 PRO A O 1
ATOM 732 N N . LEU A 1 92 ? -12.584 10.215 8.792 1.00 82.75 92 LEU A N 1
ATOM 733 C CA . LEU A 1 92 ? -13.211 10.313 7.476 1.00 82.75 92 LEU A CA 1
ATOM 734 C C . LEU A 1 92 ? -12.254 10.904 6.437 1.00 82.75 92 LEU A C 1
ATOM 736 O O . LEU A 1 92 ? -11.956 10.231 5.455 1.00 82.75 92 LEU A O 1
ATOM 740 N N . GLY A 1 93 ? -11.659 12.069 6.713 1.00 88.44 93 GLY A N 1
ATOM 741 C CA . GLY A 1 93 ? -10.744 12.717 5.766 1.00 88.44 93 GLY A CA 1
ATOM 742 C C . GLY A 1 93 ? -9.492 11.889 5.441 1.00 88.44 93 GLY A C 1
ATOM 743 O O . GLY A 1 93 ? -8.972 11.949 4.329 1.00 88.44 93 GLY A O 1
ATOM 744 N N . ILE A 1 94 ? -9.011 11.058 6.376 1.00 90.31 94 ILE A N 1
ATOM 745 C CA . ILE A 1 94 ? -7.864 10.165 6.126 1.00 90.31 94 ILE A CA 1
ATOM 746 C C . ILE A 1 94 ? -8.288 8.976 5.248 1.00 90.31 94 ILE A C 1
ATOM 748 O O . ILE A 1 94 ? -7.516 8.542 4.393 1.00 90.31 94 ILE A O 1
ATOM 752 N N . CYS A 1 95 ? -9.512 8.465 5.429 1.00 93.69 95 CYS A N 1
ATOM 753 C CA . CYS A 1 95 ? -10.068 7.423 4.565 1.00 93.69 95 CYS A CA 1
ATOM 754 C C . CYS A 1 95 ? -10.287 7.951 3.144 1.00 93.69 95 CYS A C 1
ATOM 756 O O . CYS A 1 95 ? -9.817 7.327 2.199 1.00 93.69 95 CYS A O 1
ATOM 758 N N . GLU A 1 96 ? -10.920 9.116 2.992 1.00 94.06 96 GLU A N 1
ATOM 759 C CA . GLU A 1 96 ? -11.149 9.757 1.690 1.00 94.06 96 GLU A CA 1
ATOM 760 C C . GLU A 1 96 ? -9.838 10.016 0.950 1.00 94.06 96 GLU A C 1
ATOM 762 O O . GLU A 1 96 ? -9.709 9.661 -0.220 1.00 94.06 96 GLU A O 1
ATOM 767 N N . LYS A 1 97 ? -8.824 10.547 1.647 1.00 95.44 97 LYS A N 1
ATOM 768 C CA . LYS A 1 97 ? -7.494 10.751 1.067 1.00 95.44 97 LYS A CA 1
ATOM 769 C C . LYS A 1 97 ? -6.882 9.445 0.562 1.00 95.44 97 LYS A C 1
ATOM 771 O O . LYS A 1 97 ? -6.291 9.428 -0.511 1.00 95.44 97 LYS A O 1
ATOM 776 N N . PHE A 1 98 ? -7.016 8.350 1.312 1.00 97.44 98 PHE A N 1
ATOM 777 C CA . PHE A 1 98 ? -6.531 7.049 0.852 1.00 97.44 98 PHE A CA 1
ATOM 778 C C . PHE A 1 98 ? -7.286 6.568 -0.395 1.00 97.44 98 PHE A C 1
ATOM 780 O O . PHE A 1 98 ? -6.648 6.107 -1.336 1.00 97.44 98 PHE A O 1
ATOM 787 N N . LEU A 1 99 ? -8.615 6.710 -0.444 1.00 96.75 99 LEU A N 1
ATOM 788 C CA . LEU A 1 99 ? -9.399 6.323 -1.624 1.00 96.75 99 LEU A CA 1
ATOM 789 C C . LEU A 1 99 ? -9.009 7.149 -2.862 1.00 96.75 99 LEU A C 1
ATOM 791 O O . LEU A 1 99 ? -8.796 6.577 -3.926 1.00 96.75 99 LEU A O 1
ATOM 795 N N . GLN A 1 100 ? -8.768 8.453 -2.705 1.00 96.81 100 GLN A N 1
ATOM 796 C CA . GLN A 1 100 ? -8.243 9.303 -3.783 1.00 96.81 100 GLN A CA 1
ATOM 797 C C . GLN A 1 100 ? -6.875 8.837 -4.299 1.00 96.81 100 GLN A C 1
ATOM 799 O O . GLN A 1 100 ? -6.579 8.960 -5.489 1.00 96.81 100 GLN A O 1
ATOM 804 N N . GLU A 1 101 ? -6.015 8.307 -3.427 1.00 97.62 101 GLU A N 1
ATOM 805 C CA . GLU A 1 101 ? -4.740 7.725 -3.851 1.00 97.62 101 GLU A CA 1
ATOM 806 C C . GLU A 1 101 ? -4.928 6.420 -4.636 1.00 97.62 101 GLU A C 1
ATOM 808 O O . GLU A 1 101 ? -4.160 6.174 -5.567 1.00 97.62 101 GLU A O 1
ATOM 813 N N . VAL A 1 102 ? -5.951 5.615 -4.318 1.00 97.50 102 VAL A N 1
ATOM 814 C CA . VAL A 1 102 ? -6.320 4.435 -5.121 1.00 97.50 102 VAL A CA 1
ATOM 815 C C . VAL A 1 102 ? -6.801 4.868 -6.510 1.00 97.50 102 VAL A C 1
ATOM 817 O O . VAL A 1 102 ? -6.316 4.338 -7.509 1.00 97.50 102 VAL A O 1
ATOM 820 N N . ASP A 1 103 ? -7.664 5.884 -6.593 1.00 96.50 103 ASP A N 1
ATOM 821 C CA . ASP A 1 103 ? -8.132 6.441 -7.872 1.00 96.50 103 ASP A CA 1
ATOM 822 C C . ASP A 1 103 ? -6.980 7.042 -8.692 1.00 96.50 103 ASP A C 1
ATOM 824 O O . ASP A 1 103 ? -6.943 6.962 -9.922 1.00 96.50 103 ASP A O 1
ATOM 828 N N . CYS A 1 104 ? -6.017 7.679 -8.022 1.00 97.19 104 CYS A N 1
ATOM 829 C CA . CYS A 1 104 ? -4.804 8.182 -8.658 1.00 97.19 104 CYS A CA 1
ATOM 830 C C . CYS A 1 104 ? -3.963 7.032 -9.225 1.00 97.19 104 CYS A C 1
ATOM 832 O O . CYS A 1 104 ? -3.582 7.075 -10.393 1.00 97.19 104 CYS A O 1
ATOM 834 N N . PHE A 1 105 ? -3.740 5.973 -8.440 1.00 97.62 105 PHE A N 1
ATOM 835 C CA . PHE A 1 105 ? -3.025 4.782 -8.895 1.00 97.62 105 PHE A CA 1
ATOM 836 C C . PHE A 1 105 ? -3.695 4.166 -10.129 1.00 97.62 105 PHE A C 1
ATOM 838 O O . PHE A 1 105 ? -3.019 3.902 -11.122 1.00 97.62 105 PHE A O 1
ATOM 845 N N . GLN A 1 106 ? -5.021 3.990 -10.100 1.00 96.38 106 GLN A N 1
ATOM 846 C CA . GLN A 1 106 ? -5.777 3.440 -11.227 1.00 96.38 106 GLN A CA 1
ATOM 847 C C . GLN A 1 106 ? -5.568 4.263 -12.500 1.00 96.38 106 GLN A C 1
ATOM 849 O O . GLN A 1 106 ? -5.306 3.700 -13.560 1.00 96.38 106 GLN A O 1
ATOM 854 N N . ARG A 1 107 ? -5.658 5.595 -12.401 1.00 96.69 107 ARG A N 1
ATOM 855 C CA . ARG A 1 107 ? -5.480 6.496 -13.548 1.00 96.69 107 ARG A CA 1
ATOM 856 C C . ARG A 1 107 ? -4.057 6.467 -14.096 1.00 96.69 107 ARG A C 1
ATOM 858 O O . ARG A 1 107 ? -3.888 6.452 -15.311 1.00 96.69 107 ARG A O 1
ATOM 865 N N . CYS A 1 108 ? -3.050 6.438 -13.225 1.00 96.31 108 CYS A N 1
ATOM 866 C CA . CYS A 1 108 ? -1.646 6.413 -13.633 1.00 96.31 108 CYS A CA 1
ATOM 867 C C . CYS A 1 108 ? -1.231 5.079 -14.270 1.00 96.31 108 CYS A C 1
ATOM 869 O O . CYS A 1 108 ? -0.364 5.072 -15.138 1.00 96.31 108 CYS A O 1
ATOM 871 N N . PHE A 1 109 ? -1.840 3.962 -13.858 1.00 96.06 109 PHE A N 1
ATOM 872 C CA . PHE A 1 109 ? -1.392 2.614 -14.225 1.00 96.06 109 PHE A CA 1
ATOM 873 C C . PHE A 1 109 ? -2.469 1.767 -14.913 1.00 96.06 109 PHE A C 1
ATOM 875 O O . PHE A 1 109 ? -2.427 0.538 -14.861 1.00 96.06 109 PHE A O 1
ATOM 882 N N . ILE A 1 110 ? -3.428 2.413 -15.582 1.00 94.88 110 ILE A N 1
ATOM 883 C CA . ILE A 1 110 ? -4.594 1.753 -16.185 1.00 94.88 110 ILE A CA 1
ATOM 884 C C . ILE A 1 110 ? -4.222 0.624 -17.159 1.00 94.88 110 ILE A C 1
ATOM 886 O O . ILE A 1 110 ? -4.883 -0.411 -17.175 1.00 94.88 110 ILE A O 1
ATOM 890 N N . SER A 1 111 ? -3.137 0.785 -17.924 1.00 94.81 111 SER A N 1
ATOM 891 C CA . SER A 1 111 ? -2.651 -0.216 -18.883 1.00 94.81 111 SER A CA 1
AT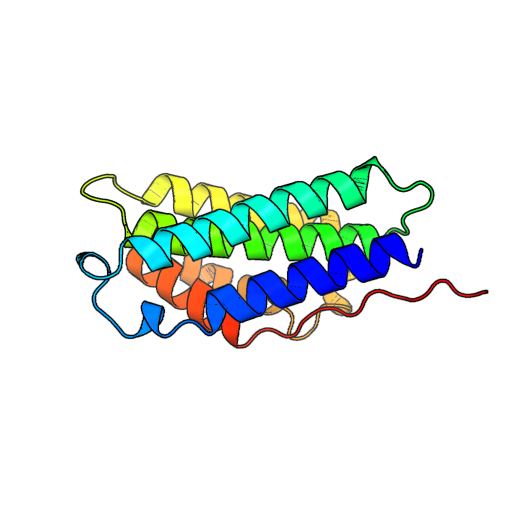OM 892 C C . SER A 1 111 ? -2.094 -1.483 -18.226 1.00 94.81 111 SER A C 1
ATOM 894 O O . SER A 1 111 ? -2.033 -2.525 -18.873 1.00 94.81 111 SER A O 1
ATOM 896 N N . GLU A 1 112 ? -1.698 -1.416 -16.953 1.00 94.12 112 GLU A N 1
ATOM 897 C CA . GLU A 1 112 ? -1.095 -2.536 -16.223 1.00 94.12 112 GLU A CA 1
ATOM 898 C C . GLU A 1 112 ? -2.102 -3.294 -15.353 1.00 94.12 112 GLU A C 1
ATOM 900 O O . GLU A 1 112 ? -1.822 -4.425 -14.958 1.00 94.12 112 GLU A O 1
ATOM 905 N N . LEU A 1 113 ? -3.289 -2.729 -15.094 1.00 92.88 113 LEU A N 1
ATOM 906 C CA . LEU A 1 113 ? -4.340 -3.372 -14.293 1.00 92.88 113 LEU A CA 1
ATOM 907 C C . LEU A 1 113 ? -4.717 -4.785 -14.778 1.00 92.88 113 LEU A C 1
ATOM 909 O O . LEU A 1 113 ? -4.863 -5.663 -13.924 1.00 92.88 113 LEU A O 1
ATOM 913 N N . PRO A 1 114 ? -4.800 -5.080 -16.095 1.00 92.81 114 PRO A N 1
ATOM 914 C CA . PRO A 1 114 ? -5.059 -6.444 -16.561 1.00 92.81 114 PRO A CA 1
ATOM 915 C C . PRO A 1 114 ? -4.023 -7.474 -16.082 1.00 92.81 114 PRO A C 1
ATOM 917 O O . PRO A 1 114 ? -4.351 -8.648 -15.940 1.00 92.81 114 PRO A O 1
ATOM 920 N N . HIS A 1 115 ? -2.789 -7.053 -15.784 1.00 91.44 115 HIS A N 1
ATOM 921 C CA . HIS A 1 115 ? -1.717 -7.917 -15.278 1.00 91.44 115 HIS A CA 1
ATOM 922 C C . HIS A 1 115 ? -1.708 -8.043 -13.743 1.00 91.44 115 HIS A C 1
ATOM 924 O O . HIS A 1 115 ? -0.849 -8.725 -13.186 1.00 91.44 115 HIS A O 1
ATOM 930 N N . MET A 1 116 ? -2.642 -7.390 -13.045 1.00 93.31 116 MET A N 1
ATOM 931 C CA . MET A 1 116 ? -2.699 -7.320 -11.581 1.00 93.31 116 MET A CA 1
ATOM 932 C C . MET A 1 116 ? -3.809 -8.179 -10.965 1.00 93.31 116 MET A C 1
ATOM 934 O O . MET A 1 116 ? -4.205 -7.948 -9.822 1.00 93.31 116 MET A O 1
ATOM 938 N N . GLN A 1 117 ? -4.294 -9.183 -11.690 1.00 92.25 117 GLN A N 1
ATOM 939 C CA . GLN A 1 117 ? -5.405 -10.032 -11.258 1.00 92.25 117 GLN A CA 1
ATOM 940 C C . GLN A 1 117 ? -5.166 -10.672 -9.884 1.00 92.25 117 GLN A C 1
ATOM 942 O O . GLN A 1 117 ? -4.116 -11.256 -9.602 1.00 92.25 117 GLN A O 1
ATOM 947 N N . GLY A 1 118 ? -6.159 -10.552 -9.005 1.00 93.88 118 GLY A N 1
ATOM 948 C CA . GLY A 1 118 ? -6.112 -11.071 -7.641 1.00 93.88 118 GLY A CA 1
ATOM 949 C C . GLY A 1 118 ? -5.198 -10.293 -6.687 1.00 93.88 118 GLY A C 1
ATOM 950 O O . GLY A 1 118 ? -5.054 -10.704 -5.528 1.00 93.88 118 GLY A O 1
ATOM 951 N N . SER A 1 119 ? -4.591 -9.189 -7.134 1.00 96.88 119 SER A N 1
ATOM 952 C CA . SER A 1 119 ? -3.809 -8.284 -6.287 1.00 96.88 119 SER A CA 1
ATOM 953 C C . SER A 1 119 ? -4.700 -7.442 -5.369 1.00 96.88 119 SER A C 1
ATOM 955 O O . SER A 1 119 ? -5.930 -7.511 -5.406 1.00 96.88 119 SER A O 1
ATOM 957 N N . PHE A 1 120 ? -4.069 -6.633 -4.519 1.00 97.81 120 PHE A N 1
ATOM 958 C CA . PHE A 1 120 ? -4.798 -5.771 -3.598 1.00 97.81 120 PHE A CA 1
ATOM 959 C C . PHE A 1 120 ? -5.536 -4.652 -4.320 1.00 97.81 120 PHE A C 1
ATOM 961 O O . PHE A 1 120 ? -6.702 -4.419 -4.014 1.00 97.81 120 PHE A O 1
ATOM 968 N N . VAL A 1 121 ? -4.887 -3.988 -5.279 1.00 96.81 121 VAL A N 1
ATOM 969 C CA . VAL A 1 121 ? -5.539 -2.900 -6.015 1.00 96.81 121 VAL A CA 1
ATOM 970 C C . VAL A 1 121 ? -6.686 -3.411 -6.879 1.00 96.81 121 VAL A C 1
ATOM 972 O O . VAL A 1 121 ? -7.756 -2.825 -6.832 1.00 96.81 121 VAL A O 1
ATOM 975 N N . ASP A 1 122 ? -6.507 -4.540 -7.562 1.00 96.75 122 ASP A N 1
ATOM 976 C CA . ASP A 1 122 ? -7.540 -5.178 -8.387 1.00 96.75 122 ASP A CA 1
ATOM 977 C C . ASP A 1 122 ? -8.829 -5.413 -7.582 1.00 96.75 122 ASP A C 1
ATOM 979 O O . ASP A 1 122 ? -9.880 -4.848 -7.876 1.00 96.75 122 ASP A O 1
ATOM 983 N N . LYS A 1 123 ? -8.704 -6.087 -6.433 1.00 97.56 123 LYS A N 1
ATOM 984 C CA . LYS A 1 123 ? -9.833 -6.323 -5.523 1.00 97.56 123 LYS A CA 1
ATOM 985 C C . LYS A 1 123 ? -10.404 -5.045 -4.907 1.00 97.56 123 LYS A C 1
ATOM 987 O O . LYS A 1 123 ? -11.581 -5.012 -4.554 1.00 97.56 123 LYS A O 1
ATOM 992 N N . LEU A 1 124 ? -9.585 -4.015 -4.682 1.00 96.56 124 LEU A N 1
ATOM 993 C CA . LEU A 1 124 ? -10.073 -2.743 -4.144 1.00 96.56 124 LEU A CA 1
ATOM 994 C C . LEU A 1 124 ? -10.912 -1.971 -5.153 1.00 96.56 124 LEU A C 1
ATOM 996 O O . LEU A 1 124 ? -11.889 -1.349 -4.742 1.00 96.56 124 LEU A O 1
ATOM 1000 N N . LEU A 1 125 ? -10.539 -2.001 -6.431 1.00 96.06 125 LEU A N 1
ATOM 1001 C CA . LEU A 1 125 ? -11.274 -1.312 -7.486 1.00 96.06 125 LEU A CA 1
ATOM 1002 C C . LEU A 1 125 ? -12.694 -1.875 -7.618 1.00 96.06 125 LEU A C 1
ATOM 1004 O O . LEU A 1 125 ? -13.648 -1.099 -7.644 1.00 96.06 125 LEU A O 1
ATOM 1008 N N . ASP A 1 126 ? -12.853 -3.198 -7.537 1.00 95.94 126 ASP A N 1
ATOM 1009 C CA . ASP A 1 126 ? -14.172 -3.851 -7.503 1.00 95.94 126 ASP A CA 1
ATOM 1010 C C . ASP A 1 126 ? -15.021 -3.428 -6.292 1.00 95.94 126 ASP A C 1
ATOM 1012 O O . ASP A 1 126 ? -16.250 -3.355 -6.348 1.00 95.94 126 ASP A O 1
ATOM 1016 N N . LEU A 1 127 ? -14.366 -3.139 -5.166 1.00 96.75 127 LEU A N 1
ATOM 1017 C CA . LEU A 1 127 ? -15.017 -2.743 -3.918 1.00 96.75 127 LEU A CA 1
ATOM 1018 C C . LEU A 1 127 ? -15.214 -1.227 -3.795 1.00 96.75 127 LEU A C 1
ATOM 1020 O O . LEU A 1 127 ? -15.837 -0.782 -2.826 1.00 96.75 127 LEU A O 1
ATOM 1024 N N . MET A 1 128 ? -14.721 -0.431 -4.748 1.00 95.50 128 MET A N 1
ATOM 1025 C CA . MET A 1 128 ? -14.682 1.027 -4.636 1.00 95.50 128 MET A CA 1
ATOM 1026 C C . MET A 1 128 ? -16.061 1.672 -4.421 1.00 95.50 128 MET A C 1
ATOM 1028 O O . MET A 1 128 ? -16.187 2.467 -3.486 1.00 95.50 128 MET A O 1
ATOM 1032 N N . PRO A 1 129 ? -17.135 1.281 -5.144 1.00 95.38 129 PRO A N 1
ATOM 1033 C CA . PRO A 1 129 ? -18.468 1.848 -4.920 1.00 95.38 129 PRO A CA 1
ATOM 1034 C C . PRO A 1 129 ? -18.956 1.675 -3.477 1.00 95.38 129 PRO A C 1
ATOM 1036 O O . PRO A 1 129 ? -19.580 2.567 -2.909 1.00 95.38 129 PRO A O 1
ATOM 1039 N N . ARG A 1 130 ? -18.621 0.538 -2.853 1.00 96.00 130 ARG A N 1
ATOM 1040 C CA . ARG A 1 130 ? -18.959 0.252 -1.455 1.00 96.00 130 ARG A CA 1
ATOM 1041 C C . ARG A 1 130 ? -18.060 1.013 -0.483 1.00 96.00 130 ARG A C 1
ATOM 1043 O O . ARG A 1 130 ? -18.531 1.422 0.577 1.00 96.00 130 ARG A O 1
ATOM 1050 N N . LEU A 1 131 ? -16.772 1.160 -0.792 1.00 94.75 131 LEU A N 1
ATOM 1051 C CA . LEU A 1 131 ? -15.809 1.851 0.069 1.00 94.75 131 LEU A CA 1
ATOM 1052 C C . LEU A 1 131 ? -16.164 3.332 0.233 1.00 94.75 131 LEU A C 1
ATOM 1054 O O . LEU A 1 131 ? -16.142 3.823 1.358 1.00 94.75 131 LEU A O 1
ATOM 1058 N N . VAL A 1 132 ? -16.561 4.004 -0.851 1.00 94.06 132 VAL A N 1
ATOM 1059 C CA . VAL A 1 132 ? -16.903 5.438 -0.849 1.00 94.06 132 VAL A CA 1
ATOM 1060 C C . VAL A 1 132 ? -18.124 5.747 0.026 1.00 94.06 132 VAL A C 1
ATOM 1062 O O . VAL A 1 132 ? -18.169 6.784 0.678 1.00 94.06 132 VAL A O 1
ATOM 1065 N N . THR A 1 133 ? -19.101 4.840 0.108 1.00 93.81 133 THR A N 1
ATOM 1066 C CA . THR A 1 133 ? -20.308 5.030 0.936 1.00 93.81 133 THR A CA 1
ATOM 1067 C C . THR A 1 133 ? -20.165 4.488 2.361 1.00 93.81 133 THR A C 1
ATOM 1069 O O . THR A 1 133 ? -21.114 4.529 3.146 1.00 93.81 133 THR A O 1
ATOM 1072 N N . SER A 1 134 ? -19.018 3.898 2.703 1.00 94.00 134 SER A N 1
ATOM 1073 C CA . SER A 1 134 ? -18.813 3.220 3.982 1.00 94.00 134 SER A CA 1
ATOM 1074 C C . SER A 1 134 ? -18.286 4.170 5.052 1.00 94.00 134 SER A C 1
ATOM 1076 O O . SER A 1 134 ? -17.380 4.966 4.827 1.00 94.00 134 SER A O 1
ATOM 1078 N N . LYS A 1 135 ? -18.771 4.006 6.286 1.00 91.62 135 LYS A N 1
ATOM 1079 C CA . LYS A 1 135 ? -18.163 4.670 7.447 1.00 91.62 135 LYS A CA 1
ATOM 1080 C C . LYS A 1 135 ? -16.712 4.194 7.659 1.00 91.62 135 LYS A C 1
ATOM 1082 O O . LYS A 1 135 ? -16.419 3.026 7.381 1.00 91.62 135 LYS A O 1
ATOM 1087 N N . PRO A 1 136 ? -15.823 5.005 8.263 1.00 91.00 136 PRO A N 1
ATOM 1088 C CA . PRO A 1 136 ? -14.400 4.674 8.414 1.00 91.00 136 PRO A CA 1
ATOM 1089 C C . PRO A 1 136 ? -14.103 3.304 9.041 1.00 91.00 136 PRO A C 1
ATOM 1091 O O . PRO A 1 136 ? -13.181 2.606 8.625 1.00 91.00 136 PRO A O 1
ATOM 1094 N N . SER A 1 137 ? -14.907 2.878 10.021 1.00 89.06 137 SER A N 1
ATOM 1095 C CA . SER A 1 137 ? -14.746 1.568 10.667 1.00 89.06 137 SER A CA 1
ATOM 1096 C C . SER A 1 137 ? -15.040 0.388 9.737 1.00 89.06 137 SER A C 1
ATOM 1098 O O . SER A 1 137 ? -14.426 -0.666 9.888 1.00 89.06 137 SER A O 1
ATOM 1100 N N . GLU A 1 138 ? -15.949 0.550 8.776 1.00 92.38 138 GLU A N 1
ATOM 1101 C CA . GLU A 1 138 ? -16.229 -0.455 7.748 1.00 92.38 138 GLU A CA 1
ATOM 1102 C C . GLU A 1 138 ? -15.147 -0.439 6.666 1.00 92.38 138 GLU A C 1
ATOM 1104 O O . GLU A 1 138 ? -14.648 -1.506 6.310 1.00 92.38 138 GLU A O 1
ATOM 1109 N N . VAL A 1 139 ? -14.696 0.748 6.237 1.00 94.44 139 VAL A N 1
ATOM 1110 C CA . VAL A 1 139 ? -13.574 0.901 5.292 1.00 94.44 139 VAL A CA 1
ATOM 1111 C C . VAL A 1 139 ? -12.363 0.108 5.775 1.00 94.44 139 VAL A C 1
ATOM 1113 O O . VAL A 1 139 ? -11.897 -0.792 5.082 1.00 94.44 139 VAL A O 1
ATOM 1116 N N . VAL A 1 140 ? -11.889 0.341 7.003 1.00 92.50 140 VAL A N 1
ATOM 1117 C CA . VAL A 1 140 ? -10.690 -0.356 7.501 1.00 92.50 140 VAL A CA 1
ATOM 1118 C C . VAL A 1 140 ? -10.887 -1.858 7.704 1.00 92.50 140 VAL A C 1
ATOM 1120 O O . VAL A 1 140 ? -9.924 -2.618 7.584 1.00 92.50 140 VAL A O 1
ATOM 1123 N N . LYS A 1 141 ? -12.115 -2.323 7.978 1.00 92.44 141 LYS A N 1
ATOM 1124 C CA . LYS A 1 141 ? -12.412 -3.764 8.004 1.00 92.44 141 LYS A CA 1
ATOM 1125 C C . LYS A 1 141 ? -12.268 -4.369 6.613 1.00 92.44 141 LYS A C 1
ATOM 1127 O O . LYS A 1 141 ? -11.617 -5.406 6.499 1.00 92.44 141 LYS A O 1
ATOM 1132 N N . ILE A 1 142 ? -12.839 -3.720 5.596 1.00 95.50 142 ILE A N 1
ATOM 1133 C CA . ILE A 1 142 ? -12.739 -4.149 4.198 1.00 95.50 142 ILE A CA 1
ATOM 1134 C C . ILE A 1 142 ? -11.267 -4.167 3.784 1.00 95.50 142 ILE A C 1
ATOM 1136 O O . ILE A 1 142 ? -10.766 -5.230 3.436 1.00 95.50 142 ILE A O 1
ATOM 1140 N N . LEU A 1 143 ? -10.537 -3.055 3.951 1.00 95.62 143 LEU A N 1
ATOM 1141 C CA . LEU A 1 143 ? -9.113 -2.965 3.601 1.00 95.62 143 LEU A CA 1
ATOM 1142 C C . LEU A 1 143 ? -8.283 -4.080 4.246 1.00 95.62 143 LEU A C 1
ATOM 1144 O O . LEU A 1 143 ? -7.454 -4.698 3.583 1.00 95.62 143 LEU A O 1
ATOM 1148 N N . ARG A 1 144 ? -8.520 -4.377 5.530 1.00 93.06 144 ARG A N 1
ATOM 1149 C CA . ARG A 1 144 ? -7.801 -5.437 6.249 1.00 93.06 144 ARG A CA 1
ATOM 1150 C C . ARG A 1 144 ? -8.075 -6.822 5.670 1.00 93.06 144 ARG A C 1
ATOM 1152 O O . ARG A 1 144 ? -7.148 -7.623 5.555 1.00 93.06 144 ARG A O 1
ATOM 1159 N N . VAL A 1 145 ? -9.337 -7.132 5.375 1.00 94.12 145 VAL A N 1
ATOM 1160 C CA . VAL A 1 145 ? -9.720 -8.423 4.784 1.00 94.12 145 VAL A CA 1
ATOM 1161 C C . VAL A 1 145 ? -9.125 -8.543 3.386 1.00 94.12 145 VAL A C 1
ATOM 1163 O O . VAL A 1 145 ? -8.458 -9.537 3.104 1.00 94.12 145 VAL A O 1
ATOM 1166 N N . THR A 1 146 ? -9.267 -7.502 2.566 1.00 96.38 146 THR A N 1
ATOM 1167 C CA . THR A 1 146 ? -8.731 -7.471 1.206 1.00 96.38 146 THR A CA 1
ATOM 1168 C C . THR A 1 146 ? -7.213 -7.635 1.214 1.00 96.38 146 THR A C 1
ATOM 1170 O O . THR A 1 146 ? -6.719 -8.534 0.541 1.00 96.38 146 THR A O 1
ATOM 1173 N N . LEU A 1 147 ? -6.463 -6.884 2.035 1.00 95.25 147 LEU A N 1
ATOM 1174 C CA . LEU A 1 147 ? -5.000 -7.022 2.156 1.00 95.25 147 LEU A CA 1
ATOM 1175 C C . LEU A 1 147 ? -4.563 -8.460 2.456 1.00 95.25 147 LEU A C 1
ATOM 1177 O O . LEU A 1 147 ? -3.604 -8.945 1.866 1.00 95.25 147 LEU A O 1
ATOM 1181 N N . ARG A 1 148 ? -5.263 -9.149 3.363 1.00 92.81 148 ARG A N 1
ATOM 1182 C CA . ARG A 1 148 ? -4.930 -10.526 3.766 1.00 92.81 148 ARG A CA 1
ATOM 1183 C C . ARG A 1 148 ? -5.208 -11.563 2.688 1.00 92.81 148 ARG A C 1
ATOM 1185 O O . ARG A 1 148 ? -4.542 -12.589 2.659 1.00 92.81 148 ARG A O 1
ATOM 1192 N N . GLN 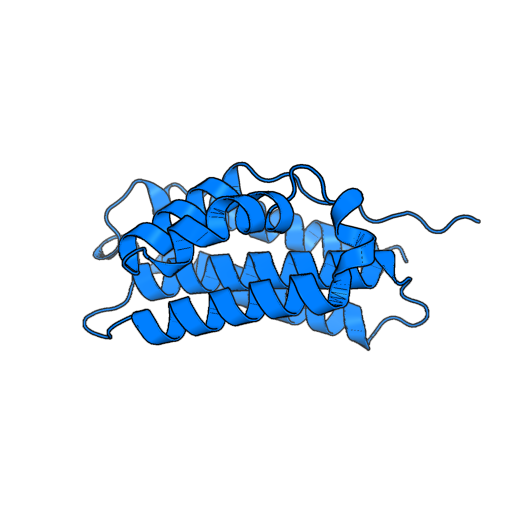A 1 149 ? -6.222 -11.326 1.868 1.00 93.19 149 GLN A N 1
ATOM 1193 C CA . GLN A 1 149 ? -6.652 -12.251 0.822 1.00 93.19 149 GLN A CA 1
ATOM 1194 C C . GLN A 1 149 ? -6.010 -11.943 -0.533 1.00 93.19 149 GLN A C 1
ATOM 1196 O O . GLN A 1 149 ? -6.264 -12.654 -1.501 1.00 93.19 149 GLN A O 1
ATOM 1201 N N . SER A 1 150 ? -5.261 -10.850 -0.644 1.00 95.75 150 SER A N 1
ATOM 1202 C CA . SER A 1 150 ? -4.658 -10.415 -1.901 1.00 95.75 150 SER A CA 1
ATOM 1203 C C . SER A 1 150 ? -3.371 -11.164 -2.188 1.00 95.75 150 SER A C 1
ATOM 1205 O O . SER A 1 150 ? -2.574 -11.422 -1.286 1.00 95.75 150 SER A O 1
ATOM 1207 N N . ASN A 1 151 ? -3.152 -11.455 -3.463 1.00 94.00 151 ASN A N 1
ATOM 1208 C CA . ASN A 1 151 ? -1.905 -12.038 -3.917 1.00 94.00 151 ASN A CA 1
ATOM 1209 C C . ASN A 1 151 ? -0.806 -10.978 -3.929 1.00 94.00 151 ASN A C 1
ATOM 1211 O O . ASN A 1 151 ? -1.036 -9.793 -4.195 1.00 94.00 151 ASN A O 1
ATOM 1215 N N . PHE A 1 152 ? 0.411 -11.429 -3.667 1.00 92.62 152 PHE A N 1
ATOM 1216 C CA . PHE A 1 152 ? 1.591 -10.626 -3.910 1.00 92.62 152 PHE A CA 1
ATOM 1217 C C . PHE A 1 152 ? 1.931 -10.643 -5.395 1.00 92.62 152 PHE A C 1
ATOM 1219 O O . PHE A 1 152 ? 1.949 -11.702 -6.018 1.00 92.62 152 PHE A O 1
ATOM 1226 N N . LEU A 1 153 ? 2.231 -9.469 -5.947 1.00 93.31 153 LEU A N 1
ATOM 1227 C CA . LEU A 1 153 ? 2.745 -9.370 -7.305 1.00 93.31 153 LEU A CA 1
ATOM 1228 C C . LEU A 1 153 ? 4.185 -9.893 -7.348 1.00 93.31 153 LEU A C 1
ATOM 1230 O O . LEU A 1 153 ? 4.983 -9.631 -6.446 1.00 93.31 153 LEU A O 1
ATOM 1234 N N . CYS A 1 154 ? 4.521 -10.637 -8.395 1.00 87.75 154 CYS A N 1
ATOM 1235 C CA . CYS A 1 154 ? 5.883 -11.102 -8.626 1.00 87.75 154 CYS A CA 1
ATOM 1236 C C . CYS A 1 154 ? 6.660 -10.037 -9.399 1.00 87.75 154 CYS A C 1
ATOM 1238 O O . CYS A 1 154 ? 6.175 -9.533 -10.410 1.00 87.75 154 CYS A O 1
ATOM 1240 N N . LEU A 1 155 ? 7.874 -9.713 -8.947 1.00 86.69 155 LEU A N 1
ATOM 1241 C CA . LEU A 1 155 ? 8.768 -8.876 -9.740 1.00 86.69 155 LEU A CA 1
ATOM 1242 C C . LEU A 1 155 ? 9.190 -9.629 -11.007 1.00 86.69 155 LEU A C 1
ATOM 1244 O O . LEU A 1 155 ? 9.663 -10.763 -10.882 1.00 86.69 155 LEU A O 1
ATOM 1248 N N . PRO A 1 156 ? 9.069 -9.020 -12.200 1.00 81.88 156 PRO A N 1
ATOM 1249 C CA . PRO A 1 156 ? 9.671 -9.587 -13.392 1.00 81.88 156 PRO A CA 1
ATOM 1250 C C . PRO A 1 156 ? 11.192 -9.607 -13.212 1.00 81.88 156 PRO A C 1
ATOM 1252 O O . PRO A 1 156 ? 11.799 -8.629 -12.757 1.00 81.88 156 PRO A O 1
ATOM 1255 N N . LEU A 1 157 ? 11.796 -10.752 -13.526 1.00 67.62 157 LEU A N 1
ATOM 1256 C CA . LEU A 1 157 ? 13.241 -10.840 -13.699 1.00 67.62 157 LEU A CA 1
ATOM 1257 C C . LEU A 1 157 ? 13.587 -10.165 -15.033 1.00 67.62 157 LEU A C 1
ATOM 1259 O O . LEU A 1 157 ? 12.829 -10.360 -15.982 1.00 67.62 157 LEU A O 1
ATOM 1263 N N . PRO A 1 158 ? 14.696 -9.411 -15.126 1.00 60.31 158 PRO A N 1
ATOM 1264 C CA . PRO A 1 158 ? 15.127 -8.862 -16.405 1.00 60.31 158 PRO A CA 1
ATOM 1265 C C . PRO A 1 158 ? 15.313 -9.999 -17.411 1.00 60.31 158 PRO A C 1
ATOM 1267 O O . PRO A 1 158 ? 15.962 -11.004 -17.091 1.00 60.31 158 PRO A O 1
ATOM 1270 N N . GLU A 1 159 ? 14.750 -9.848 -18.607 1.00 57.09 159 GLU A N 1
ATOM 1271 C CA . GLU A 1 159 ? 15.132 -10.689 -19.739 1.00 57.09 159 GLU A CA 1
ATOM 1272 C C . GLU A 1 159 ? 16.603 -10.378 -20.065 1.00 57.09 159 GLU A C 1
ATOM 1274 O O . GLU A 1 159 ? 17.020 -9.219 -20.042 1.00 57.09 159 GLU A O 1
ATOM 1279 N N . LYS A 1 160 ? 17.417 -11.427 -20.214 1.00 47.12 160 LYS A N 1
ATOM 1280 C CA . LYS A 1 160 ? 18.864 -11.311 -20.446 1.00 47.12 160 LYS A CA 1
ATOM 1281 C C . LYS A 1 160 ? 19.186 -10.643 -21.774 1.00 47.12 160 LYS A C 1
ATOM 1283 O O . LYS A 1 160 ? 18.495 -10.977 -22.760 1.00 47.12 160 LYS A O 1
#

pLDDT: mean 89.03, std 10.83, range [47.12, 98.31]

Nearest PDB structures (foldseek):
  8rbz-assembly1_d  TM=9.579E-01  e=1.273E-13  Homo sapiens
  8rbx-assembly1_d  TM=9.545E-01  e=2.276E-13  Homo sapiens
  8rc4-assembly1_d  TM=9.490E-01  e=6.932E-13  Homo sapiens
  6zbt-assembly2_C  TM=3.899E-01  e=6.244E+00  Homo sapiens
  7nmz-assembly1_BA  TM=3.825E-01  e=8.764E+00  Homo sapiens

Foldseek 3Di:
DVVLQVLVVVLVVLLLVLLPDPCVVDQLVVPVPSLVSLLVSLVSLLVSLVCSVPVDPPQDPVNNLLSLLSNLLSLLSNLLSCVSPDDDDQSVVVLVVSLVSLVVSCVVCVVCLVVQPQALSVVCVVCSVVLNPDGSVVNSVVSSVSSNRGDRDDDDDDDD

Radius of gyration: 15.75 Å; Cα contacts (8 Å, |Δi|>4): 132; chains: 1; bounding box: 40×25×46 Å